Protein AF-A0A0M3I9D8-F1 (afdb_monomer)

Nearest PDB structures (foldseek):
  6i8x-assembly2_B  TM=8.208E-01  e=5.008E-12  Ascaris suum
  2oy7-assembly1_A  TM=3.465E-01  e=2.529E-01  Borreliella burgdorferi
  8xwg-assembly1_A  TM=3.335E-01  e=2.027E-01  Borreliella burgdorferi
  3aum-assembly1_O  TM=3.816E-01  e=1.488E+00  Borreliella burgdorferi
  2fkg-assembly1_A  TM=3.655E-01  e=2.589E+00  Borreliella burgdorferi

InterPro domains:
  IPR000463 Cytosolic fatty-acid binding [PR00178] (30-52)
  IPR000463 Cytosolic fatty-acid binding [PR00178] (93-109)
  IPR000463 Cytosolic fatty-acid binding [PR00178] (146-153)
  IPR000463 Cytosolic fatty-acid binding [PS00214] (14-31)
  IPR000463 Cytosolic fatty-acid binding [PS00214] (32-49)
  IPR012674 Calycin [G3DSA:2.40.128.20] (2-31)
  IPR012674 Calycin [G3DSA:2.40.128.20] (32-152)
  IPR012674 Calycin [SSF50814] (9-32)
  IPR012674 Calycin [SSF50814] (32-151)
  IPR040094 Fatty acid-binding protein homologue 1/2/3/4 [PTHR22725] (32-151)

Structure (mmCIF, N/CA/C/O backbone):
data_AF-A0A0M3I9D8-F1
#
_entry.id   AF-A0A0M3I9D8-F1
#
loop_
_atom_site.group_PDB
_atom_site.id
_atom_site.type_symbol
_atom_site.label_atom_id
_atom_site.label_alt_id
_atom_site.label_comp_id
_atom_site.label_asym_id
_atom_site.label_entity_id
_atom_site.label_seq_id
_atom_site.pdbx_PDB_ins_code
_atom_site.Cartn_x
_atom_site.Cartn_y
_atom_site.Cartn_z
_atom_site.occupancy
_atom_site.B_iso_or_equiv
_atom_site.auth_seq_id
_atom_site.auth_comp_id
_atom_site.auth_asym_id
_atom_site.auth_atom_id
_atom_site.pdbx_PDB_model_num
ATOM 1 N N . MET A 1 1 ? -31.359 -2.826 3.504 1.00 39.06 1 MET A N 1
ATOM 2 C CA . MET A 1 1 ? -30.314 -3.625 4.177 1.00 39.06 1 MET A CA 1
ATOM 3 C C . M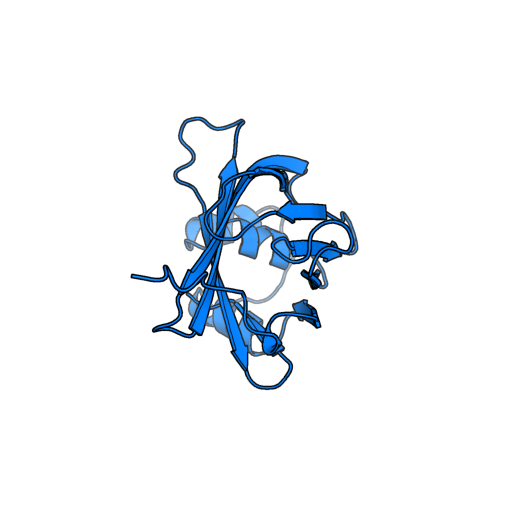ET A 1 1 ? -29.182 -2.665 4.476 1.00 39.06 1 MET A C 1
ATOM 5 O O . MET A 1 1 ? -28.788 -1.955 3.560 1.00 39.06 1 MET A O 1
ATOM 9 N N . ALA A 1 2 ? -28.765 -2.525 5.735 1.00 41.44 2 ALA A N 1
ATOM 10 C CA . ALA A 1 2 ? -27.632 -1.664 6.059 1.00 41.44 2 ALA A CA 1
ATOM 11 C C . ALA A 1 2 ? -26.399 -2.256 5.369 1.00 41.44 2 ALA A C 1
ATOM 13 O O . ALA A 1 2 ? -26.030 -3.389 5.666 1.00 41.44 2 ALA A O 1
ATOM 14 N N . SER A 1 3 ? -25.831 -1.534 4.402 1.00 45.25 3 SER A N 1
ATOM 15 C CA . SER A 1 3 ? -24.512 -1.864 3.874 1.00 45.25 3 SER A CA 1
ATOM 16 C C . SER A 1 3 ? -23.573 -1.763 5.068 1.00 45.25 3 SER A C 1
ATOM 18 O O . SER A 1 3 ? -23.383 -0.671 5.600 1.00 45.25 3 SER A O 1
ATOM 20 N N . THR A 1 4 ? -23.087 -2.890 5.579 1.00 54.34 4 THR A N 1
ATOM 21 C CA . THR A 1 4 ? -22.018 -2.893 6.572 1.00 54.34 4 THR A CA 1
ATOM 22 C C . THR A 1 4 ? -20.855 -2.159 5.926 1.00 54.34 4 THR A C 1
ATOM 24 O O . THR A 1 4 ? -20.245 -2.658 4.985 1.00 54.34 4 THR A O 1
ATOM 27 N N . ASN A 1 5 ? -20.620 -0.917 6.350 1.00 68.69 5 ASN A N 1
ATOM 28 C CA . ASN A 1 5 ? -19.474 -0.145 5.902 1.00 68.69 5 ASN A CA 1
ATOM 29 C C . ASN A 1 5 ? -18.238 -0.886 6.406 1.00 68.69 5 ASN A C 1
ATOM 31 O O . ASN A 1 5 ? -17.883 -0.773 7.578 1.00 68.69 5 ASN A O 1
ATOM 35 N N . VAL A 1 6 ? -17.647 -1.705 5.538 1.00 81.06 6 VAL A N 1
ATOM 36 C CA . VAL A 1 6 ? -16.407 -2.420 5.821 1.00 81.06 6 VAL A CA 1
ATOM 37 C C . VAL A 1 6 ? -15.361 -1.370 6.183 1.00 81.06 6 VAL A C 1
ATOM 39 O O . VAL A 1 6 ? -15.089 -0.461 5.397 1.00 81.06 6 VAL A O 1
ATOM 42 N N . ARG A 1 7 ? -14.829 -1.470 7.401 1.00 89.81 7 ARG A N 1
ATOM 43 C CA . ARG A 1 7 ? -13.769 -0.611 7.929 1.00 89.81 7 ARG A CA 1
ATOM 44 C C . ARG A 1 7 ? -12.499 -1.425 8.089 1.00 89.81 7 ARG A C 1
ATOM 46 O O . ARG A 1 7 ? -12.554 -2.629 8.321 1.00 89.81 7 ARG A O 1
ATOM 53 N N . ILE A 1 8 ? -11.365 -0.742 8.017 1.00 91.25 8 ILE A N 1
ATOM 54 C CA . ILE A 1 8 ? -10.082 -1.322 8.403 1.00 91.25 8 ILE A CA 1
ATOM 55 C C . ILE A 1 8 ? -10.142 -1.666 9.900 1.00 91.25 8 ILE A C 1
ATOM 57 O O . ILE A 1 8 ? -10.474 -0.776 10.691 1.00 91.25 8 ILE A O 1
ATOM 61 N N . PRO A 1 9 ? -9.850 -2.916 10.301 1.00 93.94 9 PRO A N 1
ATOM 62 C CA . PRO A 1 9 ? -9.802 -3.296 11.709 1.00 93.94 9 PRO A CA 1
ATOM 63 C C . PRO A 1 9 ? -8.748 -2.501 12.488 1.00 93.94 9 PRO A C 1
ATOM 65 O O . PRO A 1 9 ? -7.681 -2.202 11.956 1.00 93.94 9 PRO A O 1
ATOM 68 N N . GLU A 1 10 ? -8.996 -2.232 13.773 1.00 93.88 10 GLU A N 1
ATOM 69 C CA . GLU A 1 10 ? -8.094 -1.425 14.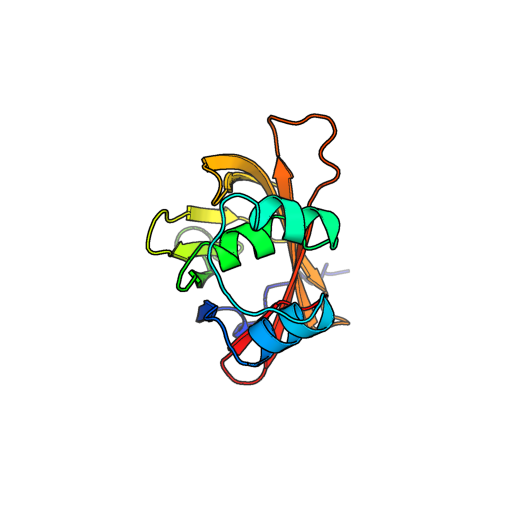615 1.00 93.88 10 GLU A CA 1
ATOM 70 C C . GLU A 1 10 ? -6.663 -1.967 14.686 1.00 93.88 10 GLU A C 1
ATOM 72 O O . GLU A 1 10 ? -5.726 -1.186 14.771 1.00 93.88 10 GLU A O 1
ATOM 77 N N . LYS A 1 11 ? -6.471 -3.284 14.565 1.00 94.31 11 LYS A N 1
ATOM 78 C CA . LYS A 1 11 ? -5.138 -3.910 14.539 1.00 94.31 11 LYS A CA 1
ATOM 79 C C . LYS A 1 11 ? -4.252 -3.474 13.366 1.00 94.31 11 LYS A C 1
ATOM 81 O O . LYS A 1 11 ? -3.044 -3.629 13.441 1.00 94.31 11 LYS A O 1
ATOM 86 N N . PHE A 1 12 ? -4.836 -2.952 12.287 1.00 94.44 12 PHE A N 1
ATOM 87 C CA . PHE A 1 12 ? -4.084 -2.359 11.178 1.00 94.44 12 PHE A CA 1
ATOM 88 C C . PHE A 1 12 ? -3.795 -0.872 11.411 1.00 94.44 12 PHE A C 1
ATOM 90 O O . PHE A 1 12 ? -3.069 -0.281 10.622 1.00 94.44 12 PHE A O 1
ATOM 97 N N . LEU A 1 13 ? -4.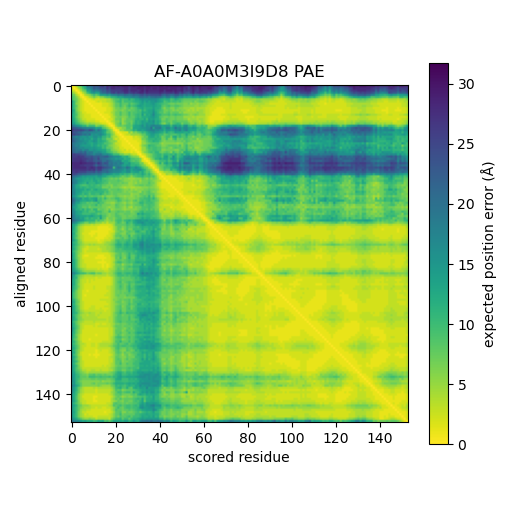363 -0.246 12.447 1.00 95.62 13 LEU A N 1
ATOM 98 C CA . LEU A 1 13 ? -4.098 1.144 12.809 1.00 95.62 13 LEU A CA 1
ATOM 99 C C . LEU A 1 13 ? -2.913 1.176 13.768 1.00 95.62 13 LEU A C 1
ATOM 101 O O . LEU A 1 13 ? -2.974 0.669 14.885 1.00 95.62 13 LEU A O 1
ATOM 105 N N . GLY A 1 14 ? -1.814 1.774 13.334 1.00 94.38 14 GLY A N 1
ATOM 106 C CA . GLY A 1 14 ? -0.575 1.708 14.087 1.00 94.38 14 GLY A CA 1
ATOM 107 C C . GLY A 1 14 ? 0.635 2.059 13.249 1.00 94.38 14 GLY A C 1
ATOM 108 O O . GLY A 1 14 ? 0.529 2.563 12.131 1.00 94.38 14 GLY A O 1
ATOM 109 N N . THR A 1 15 ? 1.801 1.815 13.836 1.00 94.19 15 THR A N 1
ATOM 110 C CA . THR A 1 15 ? 3.104 2.009 13.204 1.00 94.19 15 THR A CA 1
ATOM 111 C C . THR A 1 15 ? 3.767 0.653 13.057 1.00 94.19 15 THR A C 1
ATOM 113 O O . THR A 1 15 ? 4.058 -0.001 14.052 1.00 94.19 15 THR A O 1
ATOM 116 N N . PHE A 1 16 ? 4.040 0.262 11.820 1.00 90.19 16 PHE A N 1
ATOM 117 C CA . PHE A 1 16 ? 4.611 -1.029 11.474 1.00 90.19 16 PHE A CA 1
ATOM 118 C C . PHE A 1 16 ? 5.933 -0.821 10.768 1.00 90.19 16 PHE A C 1
ATOM 120 O O . PHE A 1 16 ? 6.014 -0.112 9.760 1.00 90.19 16 PHE A O 1
ATOM 127 N N . LYS A 1 17 ? 6.980 -1.443 11.295 1.00 84.56 17 LYS A N 1
ATOM 128 C CA . LYS A 1 17 ? 8.295 -1.399 10.679 1.00 84.56 17 LYS A CA 1
ATOM 129 C C . LYS A 1 17 ? 8.458 -2.624 9.790 1.00 84.56 17 LYS A C 1
ATOM 131 O O . LYS A 1 17 ? 8.629 -3.736 10.273 1.00 84.56 17 LYS A O 1
ATOM 136 N N . LEU A 1 18 ? 8.400 -2.403 8.484 1.00 75.31 18 LEU A N 1
ATOM 137 C CA . LEU A 1 18 ? 8.756 -3.398 7.485 1.00 75.31 18 LEU A CA 1
ATOM 138 C C . LEU A 1 18 ? 10.278 -3.363 7.331 1.00 75.31 18 LEU A C 1
ATOM 140 O O . LEU A 1 18 ? 10.836 -2.701 6.448 1.00 75.31 18 LEU A O 1
ATOM 144 N N . ASP A 1 19 ? 10.946 -4.011 8.276 1.00 64.69 19 ASP A N 1
ATOM 145 C CA . ASP A 1 19 ? 12.361 -4.337 8.160 1.00 64.69 19 ASP A CA 1
ATOM 146 C C . ASP A 1 19 ? 12.538 -5.541 7.231 1.00 64.69 19 ASP A C 1
ATOM 148 O O . ASP A 1 19 ? 11.572 -6.216 6.870 1.00 64.69 19 ASP A O 1
ATOM 152 N N . ARG A 1 20 ? 13.787 -5.848 6.862 1.00 57.41 20 ARG A N 1
ATOM 153 C CA . ARG A 1 20 ? 14.125 -7.205 6.419 1.00 57.41 20 ARG A CA 1
ATOM 154 C C . ARG A 1 20 ? 13.919 -8.152 7.604 1.00 57.41 20 ARG A C 1
ATOM 156 O O . ARG A 1 20 ? 14.870 -8.473 8.308 1.00 57.41 20 ARG A O 1
ATOM 163 N N . SER A 1 21 ? 12.667 -8.478 7.899 1.00 54.38 21 SER A N 1
ATOM 164 C CA . SER A 1 21 ? 12.315 -9.520 8.850 1.00 54.38 21 SER A CA 1
ATOM 165 C C . SER A 1 21 ? 12.724 -10.868 8.264 1.00 54.38 21 SER A C 1
ATOM 167 O O . SER A 1 21 ? 12.917 -10.994 7.050 1.00 54.38 21 SER A O 1
ATOM 169 N N . GLU A 1 22 ? 12.844 -11.888 9.112 1.00 54.28 22 GLU A N 1
ATOM 170 C CA . GLU A 1 22 ? 13.109 -13.259 8.659 1.00 54.28 22 GLU A CA 1
ATOM 171 C C . GLU A 1 22 ? 12.099 -13.687 7.584 1.00 54.28 22 GLU A C 1
ATOM 173 O O . GLU A 1 22 ? 12.490 -14.280 6.586 1.00 54.28 22 GLU A O 1
ATOM 178 N N . ASN A 1 23 ? 10.844 -13.242 7.700 1.00 56.47 23 ASN A N 1
ATOM 179 C CA . ASN A 1 23 ? 9.784 -13.471 6.715 1.00 56.47 23 ASN A CA 1
ATOM 180 C C . ASN A 1 23 ? 10.063 -12.805 5.357 1.00 56.47 23 ASN A C 1
ATOM 182 O O . ASN A 1 23 ? 9.690 -13.334 4.311 1.00 56.47 23 ASN A O 1
ATOM 186 N N . PHE A 1 24 ? 10.719 -11.642 5.343 1.00 61.50 24 PHE A N 1
ATOM 187 C CA . PHE A 1 24 ? 11.112 -10.977 4.103 1.00 61.50 24 PHE A CA 1
ATOM 188 C C . PHE A 1 24 ? 12.299 -11.676 3.449 1.00 61.50 24 PHE A C 1
ATOM 190 O O . PHE A 1 24 ? 12.284 -11.902 2.241 1.00 61.50 24 PHE A O 1
ATOM 197 N N . ASP A 1 25 ? 13.304 -12.057 4.233 1.00 63.09 25 ASP A N 1
ATOM 198 C CA . ASP A 1 25 ? 14.441 -12.824 3.727 1.00 63.09 25 ASP A CA 1
ATOM 199 C C . ASP A 1 25 ? 14.012 -14.235 3.287 1.00 63.09 25 ASP A C 1
ATOM 201 O O . ASP A 1 25 ? 14.524 -14.724 2.284 1.00 63.09 25 ASP A O 1
ATOM 205 N N . GLU A 1 26 ? 13.023 -14.854 3.939 1.00 62.84 26 GLU A N 1
ATOM 206 C CA . GLU A 1 26 ? 12.391 -16.110 3.518 1.00 62.84 26 GLU A CA 1
ATOM 207 C C . GLU A 1 26 ? 11.549 -15.920 2.252 1.00 62.84 26 GLU A C 1
ATOM 209 O O . GLU A 1 26 ? 11.667 -16.708 1.309 1.00 62.84 26 GLU A O 1
ATOM 214 N N . PHE A 1 27 ? 10.759 -14.842 2.162 1.00 64.81 27 PHE A N 1
ATOM 215 C CA . PHE A 1 27 ? 10.062 -14.475 0.930 1.00 64.81 27 PHE A CA 1
ATOM 216 C C . PHE A 1 27 ? 11.060 -14.312 -0.215 1.00 64.81 27 PHE A C 1
ATOM 218 O O . PHE A 1 27 ? 10.853 -14.895 -1.279 1.00 64.81 27 PHE A O 1
ATOM 225 N N . LEU A 1 28 ? 12.161 -13.584 -0.007 1.00 65.44 28 LEU A N 1
ATOM 226 C CA . LEU A 1 28 ? 13.226 -13.458 -0.996 1.00 65.44 28 LEU A CA 1
ATOM 227 C C . LEU A 1 28 ? 13.833 -14.828 -1.295 1.00 65.44 28 LEU A C 1
ATOM 229 O O . LEU A 1 28 ? 13.834 -15.217 -2.454 1.00 65.44 28 LEU A O 1
ATOM 233 N N . ALA A 1 29 ? 14.236 -15.611 -0.295 1.00 64.25 29 ALA A N 1
ATOM 234 C CA . ALA A 1 29 ? 14.794 -16.952 -0.474 1.00 64.25 29 ALA A CA 1
ATOM 235 C C . ALA A 1 29 ? 13.870 -17.876 -1.292 1.00 64.25 29 ALA A C 1
ATOM 237 O O . ALA A 1 29 ? 14.341 -18.617 -2.158 1.00 64.25 29 ALA A O 1
ATOM 238 N N . SER A 1 30 ? 12.548 -17.774 -1.108 1.00 63.72 30 SER A N 1
ATOM 239 C CA . SER A 1 30 ? 11.542 -18.508 -1.891 1.00 63.72 30 SER A CA 1
ATOM 240 C C . SER A 1 30 ? 11.532 -18.129 -3.381 1.00 63.72 30 SER A C 1
ATOM 242 O O . SER A 1 30 ? 11.058 -18.896 -4.221 1.00 63.72 30 SER A O 1
ATOM 244 N N . LYS A 1 31 ? 12.067 -16.953 -3.735 1.00 63.56 31 LYS A N 1
ATOM 245 C CA . LYS A 1 31 ? 12.254 -16.474 -5.116 1.00 63.56 31 LYS A CA 1
ATOM 246 C C . LYS A 1 31 ? 13.658 -16.770 -5.676 1.00 63.56 31 LYS A C 1
ATOM 248 O O . LYS A 1 31 ? 13.890 -16.507 -6.858 1.00 63.56 31 LYS A O 1
ATOM 253 N N . GLY A 1 32 ? 14.576 -17.341 -4.882 1.00 56.47 32 GLY A N 1
ATOM 254 C CA . GLY A 1 32 ? 15.935 -17.755 -5.276 1.00 56.47 32 GLY A CA 1
ATOM 255 C C . GLY A 1 32 ? 16.964 -17.635 -4.137 1.00 56.47 32 GLY A C 1
ATOM 256 O O . GLY A 1 32 ? 16.724 -16.955 -3.156 1.00 56.47 32 GLY A O 1
ATOM 257 N N . THR A 1 33 ? 18.135 -18.278 -4.225 1.00 48.69 33 THR A N 1
ATOM 258 C CA . THR A 1 33 ? 19.195 -18.133 -3.202 1.00 48.69 33 THR A CA 1
ATOM 259 C C . THR A 1 33 ? 19.964 -16.825 -3.408 1.00 48.69 33 THR A C 1
ATOM 261 O O . THR A 1 33 ? 20.626 -16.654 -4.430 1.00 48.69 33 THR A O 1
ATOM 264 N N . PHE A 1 34 ? 19.909 -15.908 -2.439 1.00 56.50 34 PHE A N 1
ATOM 265 C CA . PHE A 1 34 ? 20.553 -14.594 -2.523 1.00 56.50 34 PHE A CA 1
ATOM 266 C C . PHE A 1 34 ? 21.781 -14.516 -1.607 1.00 56.50 34 PHE A C 1
ATOM 268 O O . PHE A 1 34 ? 21.663 -14.629 -0.390 1.00 56.50 34 PHE A O 1
ATOM 275 N N . LYS A 1 35 ? 22.963 -14.245 -2.171 1.00 46.00 35 LYS A N 1
ATOM 276 C CA . LYS A 1 35 ? 24.033 -13.550 -1.441 1.00 46.00 35 LYS A CA 1
ATOM 277 C C . LYS A 1 35 ? 23.977 -12.093 -1.885 1.00 46.00 35 LYS A C 1
ATOM 279 O O . LYS A 1 35 ? 24.143 -11.823 -3.070 1.00 46.00 35 LYS A O 1
ATOM 284 N N . LEU A 1 36 ? 23.676 -11.181 -0.957 1.00 46.25 36 LEU A N 1
ATOM 285 C CA . LEU A 1 36 ? 23.673 -9.743 -1.225 1.00 46.25 36 LEU A CA 1
ATOM 286 C C . LEU A 1 36 ? 25.085 -9.296 -1.612 1.00 46.25 36 LEU A C 1
ATOM 288 O O . LEU A 1 36 ? 25.903 -9.015 -0.742 1.00 46.25 36 LEU A O 1
ATOM 292 N N . ASP A 1 37 ? 25.337 -9.175 -2.907 1.00 46.81 37 ASP A N 1
ATOM 293 C CA . ASP A 1 37 ? 26.313 -8.222 -3.409 1.00 46.81 37 ASP A CA 1
ATOM 294 C C . ASP A 1 37 ? 25.535 -7.221 -4.266 1.00 46.81 37 ASP A C 1
ATOM 296 O O . ASP A 1 37 ? 24.856 -7.598 -5.228 1.00 46.81 37 ASP A O 1
ATOM 300 N N . ARG A 1 38 ? 25.497 -5.957 -3.825 1.00 47.53 38 ARG A N 1
ATOM 301 C CA . ARG A 1 38 ? 24.701 -4.887 -4.449 1.00 47.53 38 ARG A CA 1
ATOM 302 C C . ARG A 1 38 ? 25.322 -4.540 -5.803 1.00 47.53 38 ARG A C 1
ATOM 304 O O . ARG A 1 38 ? 26.091 -3.593 -5.897 1.00 47.53 38 ARG A O 1
ATOM 311 N N . SER A 1 39 ? 25.004 -5.305 -6.840 1.00 54.00 39 SER A N 1
ATOM 312 C CA . SER A 1 39 ? 25.388 -4.980 -8.215 1.00 54.00 39 SER A CA 1
ATOM 313 C C . SER A 1 39 ? 24.288 -4.194 -8.932 1.00 54.00 39 SER A C 1
ATOM 315 O O . SER A 1 39 ? 23.108 -4.269 -8.577 1.00 54.00 39 SER A O 1
ATOM 317 N N . GLU A 1 40 ? 24.692 -3.444 -9.956 1.00 53.50 40 GLU A N 1
ATOM 318 C CA . GLU A 1 40 ? 23.853 -2.553 -10.771 1.00 53.50 40 GLU A CA 1
ATOM 319 C C . GLU A 1 40 ? 22.663 -3.269 -11.451 1.00 53.50 40 GLU A C 1
ATOM 321 O O . GLU A 1 40 ? 21.682 -2.618 -11.793 1.00 53.50 40 GLU A O 1
ATOM 326 N N . ASN A 1 41 ? 22.671 -4.609 -11.520 1.00 64.31 41 ASN A N 1
ATOM 327 C CA . ASN A 1 41 ? 21.627 -5.425 -12.163 1.00 64.31 41 ASN A CA 1
ATOM 328 C C . ASN A 1 41 ? 20.640 -6.087 -11.180 1.00 64.31 41 ASN A C 1
ATOM 330 O O . ASN A 1 41 ? 19.878 -6.979 -11.558 1.00 64.31 41 ASN A O 1
ATOM 334 N N . PHE A 1 42 ? 20.649 -5.707 -9.900 1.00 68.56 42 PHE A N 1
ATOM 335 C CA . PHE A 1 42 ? 19.844 -6.394 -8.886 1.00 68.56 42 PHE A CA 1
ATOM 336 C C . PHE A 1 42 ? 18.329 -6.160 -9.032 1.00 68.56 42 PHE A C 1
ATOM 338 O O . PHE A 1 42 ? 17.549 -7.098 -8.874 1.00 68.56 42 PHE A O 1
ATOM 345 N N . ASP A 1 43 ? 17.900 -4.942 -9.383 1.00 72.00 43 ASP A N 1
ATOM 346 C CA . ASP A 1 43 ? 16.476 -4.641 -9.628 1.00 72.00 43 ASP A CA 1
ATOM 347 C C . ASP A 1 43 ? 15.952 -5.405 -10.858 1.00 72.00 43 ASP A C 1
ATOM 349 O O . ASP A 1 43 ? 14.908 -6.052 -10.780 1.00 72.00 43 ASP A O 1
ATOM 353 N N . GLU A 1 44 ? 16.722 -5.426 -11.954 1.00 76.25 44 GLU A N 1
ATOM 354 C CA . GLU A 1 44 ? 16.393 -6.180 -13.174 1.00 76.25 44 GLU A CA 1
ATOM 355 C C . GLU A 1 44 ? 16.336 -7.690 -12.921 1.00 76.25 44 GLU A C 1
ATOM 357 O O . GLU A 1 44 ? 15.433 -8.381 -13.401 1.00 76.25 44 GLU A O 1
ATOM 362 N N . PHE A 1 45 ? 17.254 -8.213 -12.103 1.00 74.00 45 PHE A N 1
ATOM 363 C CA . PHE A 1 45 ? 17.221 -9.608 -11.680 1.00 74.00 45 PHE A CA 1
ATOM 364 C C . PHE A 1 45 ? 15.933 -9.929 -10.917 1.00 74.00 45 PHE A C 1
ATOM 366 O O . PHE A 1 45 ? 15.234 -10.881 -11.269 1.00 74.00 45 PHE A O 1
ATOM 373 N N . LEU A 1 46 ? 15.581 -9.127 -9.911 1.00 75.25 46 LEU A N 1
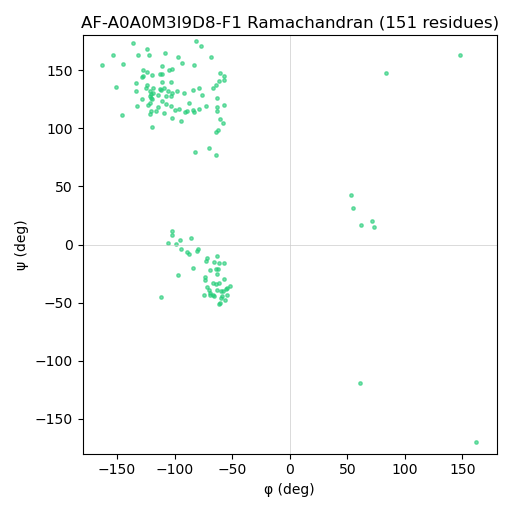ATOM 374 C CA . LEU A 1 46 ? 14.353 -9.305 -9.135 1.00 75.25 46 LEU A CA 1
ATOM 375 C C . LEU A 1 46 ? 13.112 -9.221 -10.036 1.00 75.25 46 LEU A C 1
ATOM 377 O O . LEU A 1 46 ? 12.201 -10.042 -9.909 1.00 75.25 46 LEU A O 1
ATOM 381 N N . ALA A 1 47 ? 13.108 -8.296 -11.000 1.00 78.88 47 ALA A N 1
ATOM 382 C CA . ALA A 1 47 ? 12.051 -8.189 -11.998 1.00 78.88 47 ALA A CA 1
ATOM 383 C C . ALA A 1 47 ? 11.926 -9.474 -12.830 1.00 78.88 47 ALA A C 1
ATOM 385 O O . ALA A 1 47 ? 10.828 -10.013 -12.965 1.00 78.88 47 ALA A O 1
ATOM 386 N N . SER A 1 48 ? 13.048 -10.026 -13.305 1.00 77.81 48 SER A N 1
ATOM 387 C CA . SER A 1 48 ? 13.075 -11.281 -14.073 1.00 77.81 48 SER A CA 1
ATOM 388 C C . SER A 1 48 ? 12.588 -12.499 -13.275 1.00 77.81 48 SER A C 1
ATOM 390 O O . SER A 1 48 ? 12.092 -13.466 -13.852 1.00 77.81 48 SER A O 1
ATOM 392 N N . LYS A 1 49 ? 12.695 -12.456 -11.939 1.00 73.19 49 LYS A N 1
ATOM 393 C CA . LYS A 1 49 ? 12.177 -13.484 -11.020 1.00 73.19 49 LYS A CA 1
ATOM 394 C C . LYS A 1 49 ? 10.708 -13.280 -10.647 1.00 73.19 49 LYS A C 1
ATOM 396 O O . LYS A 1 49 ? 10.181 -14.020 -9.819 1.00 73.19 49 LYS A O 1
ATOM 401 N N . GLY A 1 50 ? 10.041 -12.299 -11.255 1.00 72.38 50 GLY A N 1
ATOM 402 C CA . GLY A 1 50 ? 8.641 -11.985 -10.988 1.00 72.38 50 GLY A CA 1
ATOM 403 C C . GLY A 1 50 ? 8.422 -11.333 -9.624 1.00 72.38 50 GLY A C 1
ATOM 404 O O . GLY A 1 50 ? 7.311 -11.385 -9.098 1.00 72.38 50 GLY A O 1
ATOM 405 N N . VAL A 1 51 ? 9.465 -10.746 -9.024 1.00 74.12 51 VAL A N 1
ATOM 406 C CA . VAL A 1 51 ? 9.315 -9.930 -7.817 1.00 74.12 51 VAL A CA 1
ATOM 407 C C . VAL A 1 51 ? 8.657 -8.617 -8.219 1.00 74.12 51 VAL A C 1
ATOM 409 O O . VAL A 1 51 ? 9.188 -7.861 -9.038 1.00 74.12 51 VAL A O 1
ATOM 412 N N . ASN A 1 52 ? 7.490 -8.375 -7.635 1.00 75.62 52 ASN A N 1
ATOM 413 C CA . ASN A 1 52 ? 6.674 -7.185 -7.841 1.00 75.62 52 ASN A CA 1
ATOM 414 C C . ASN A 1 52 ? 7.463 -5.897 -7.503 1.00 75.62 52 ASN A C 1
ATOM 416 O O . ASN A 1 52 ? 8.304 -5.899 -6.596 1.00 75.62 52 ASN A O 1
ATOM 420 N N . TRP A 1 53 ? 7.230 -4.807 -8.241 1.00 73.75 53 TRP A N 1
ATOM 421 C CA . TRP A 1 53 ? 8.026 -3.577 -8.187 1.00 73.75 53 TRP A CA 1
ATOM 422 C C . TRP A 1 53 ? 8.139 -2.969 -6.790 1.00 73.75 53 TRP A C 1
ATOM 424 O O . TRP A 1 53 ? 9.209 -2.469 -6.434 1.00 73.75 53 TRP A O 1
ATOM 434 N N . PHE A 1 54 ? 7.065 -3.003 -5.998 1.00 74.75 54 PHE A N 1
ATOM 435 C CA . PHE A 1 54 ? 7.044 -2.362 -4.685 1.00 74.75 54 PHE A CA 1
ATOM 436 C C . PHE A 1 54 ? 8.002 -3.074 -3.756 1.00 74.75 54 PHE A C 1
ATOM 438 O O . PHE A 1 54 ? 8.826 -2.434 -3.108 1.00 74.75 54 PHE A O 1
ATOM 445 N N . VAL A 1 55 ? 7.985 -4.407 -3.798 1.00 74.50 55 VAL A N 1
ATOM 446 C CA . VAL A 1 55 ? 8.967 -5.229 -3.099 1.00 74.50 55 VAL A CA 1
ATOM 447 C C . VAL A 1 55 ? 10.374 -4.884 -3.579 1.00 74.50 55 VAL A C 1
ATOM 449 O O . VAL A 1 55 ? 11.248 -4.658 -2.749 1.00 74.50 55 VAL A O 1
ATOM 452 N N . ARG A 1 56 ? 10.606 -4.723 -4.890 1.00 76.38 56 ARG A N 1
ATOM 453 C CA . ARG A 1 56 ? 11.929 -4.312 -5.404 1.00 76.38 56 ARG A CA 1
ATOM 454 C C . ARG A 1 56 ? 12.395 -2.969 -4.834 1.00 76.38 56 ARG A C 1
ATOM 456 O O . ARG A 1 56 ? 13.558 -2.843 -4.450 1.00 76.38 56 ARG A O 1
ATOM 463 N N . LYS A 1 57 ? 11.503 -1.982 -4.690 1.00 75.19 57 LYS A N 1
ATOM 464 C CA . LYS A 1 57 ? 11.856 -0.711 -4.032 1.00 75.19 57 LYS A CA 1
ATOM 465 C C . LYS A 1 57 ? 12.089 -0.853 -2.541 1.00 75.19 57 LYS A C 1
ATOM 467 O O . LYS A 1 57 ? 13.065 -0.287 -2.058 1.00 75.19 57 LYS A O 1
ATOM 472 N N . MET A 1 58 ? 11.261 -1.629 -1.847 1.00 70.81 58 MET A N 1
ATOM 473 C CA . MET A 1 58 ? 11.432 -1.951 -0.427 1.00 70.81 58 MET A CA 1
ATOM 474 C C . MET A 1 58 ? 12.816 -2.551 -0.162 1.00 70.81 58 MET A C 1
ATOM 476 O O . MET A 1 58 ? 13.501 -2.093 0.745 1.00 70.81 58 MET A O 1
ATOM 480 N N . ILE A 1 59 ? 13.284 -3.475 -1.013 1.00 69.50 59 ILE A N 1
ATOM 481 C CA . ILE A 1 59 ? 14.636 -4.061 -0.927 1.00 69.50 59 ILE A CA 1
ATOM 482 C C . ILE A 1 59 ? 15.735 -2.993 -1.081 1.00 69.50 59 ILE A C 1
ATOM 484 O O . ILE A 1 59 ? 16.808 -3.090 -0.481 1.00 69.50 59 ILE A O 1
ATOM 488 N N . GLY A 1 60 ? 15.489 -1.960 -1.889 1.00 66.06 60 GLY A N 1
ATOM 489 C CA . GLY A 1 60 ? 16.399 -0.824 -2.056 1.00 66.06 60 GLY A CA 1
ATOM 490 C C . GLY A 1 60 ? 16.464 0.124 -0.848 1.00 66.06 60 GLY A C 1
ATOM 491 O O . GLY A 1 60 ? 17.352 0.991 -0.806 1.00 66.06 60 GLY A O 1
ATOM 492 N N . PHE A 1 61 ? 15.550 -0.017 0.117 1.00 68.69 61 PHE A N 1
ATOM 493 C CA . PHE A 1 61 ? 15.536 0.708 1.386 1.00 68.69 61 PHE A CA 1
ATOM 494 C C . PHE A 1 61 ? 16.062 -0.185 2.521 1.00 68.69 61 PHE A C 1
ATOM 496 O O . PHE A 1 61 ? 15.968 -1.405 2.482 1.00 68.69 61 PHE A O 1
ATOM 503 N N . ALA A 1 62 ? 16.658 0.423 3.551 1.00 65.56 62 ALA A N 1
ATOM 504 C CA . ALA A 1 62 ? 17.117 -0.331 4.724 1.00 65.56 62 ALA A CA 1
ATOM 505 C C . ALA A 1 62 ? 15.948 -0.794 5.615 1.00 65.56 62 ALA A C 1
ATOM 507 O O . ALA A 1 62 ? 16.054 -1.813 6.287 1.00 65.56 62 ALA A O 1
ATOM 508 N N . SER A 1 63 ? 14.867 -0.013 5.626 1.00 72.75 63 SER A N 1
ATOM 509 C CA . SER A 1 63 ? 13.599 -0.270 6.309 1.00 72.75 63 SER A CA 1
ATOM 510 C C . SER A 1 63 ? 12.539 0.658 5.721 1.00 72.75 63 SER A C 1
ATOM 512 O O . SER A 1 63 ? 12.883 1.733 5.206 1.00 72.75 63 SER A O 1
ATOM 514 N N . VAL A 1 64 ? 11.272 0.259 5.806 1.00 83.25 64 VAL A N 1
ATOM 515 C CA . VAL A 1 64 ? 10.133 1.142 5.542 1.00 83.25 64 VAL A CA 1
ATOM 516 C C . VAL A 1 64 ? 9.168 1.065 6.711 1.00 83.25 64 VAL A C 1
ATOM 518 O O . VAL A 1 64 ? 8.696 -0.007 7.069 1.00 83.25 64 VAL A O 1
ATOM 521 N N . THR A 1 65 ? 8.845 2.208 7.297 1.00 89.56 65 THR A N 1
ATOM 522 C CA . THR A 1 65 ? 7.835 2.289 8.352 1.00 89.56 65 THR A CA 1
ATOM 523 C C . THR A 1 65 ? 6.506 2.697 7.737 1.00 89.56 65 THR A C 1
ATOM 525 O O . THR A 1 65 ? 6.385 3.802 7.209 1.00 89.56 65 THR A O 1
ATOM 528 N N . LYS A 1 66 ? 5.507 1.820 7.813 1.00 92.81 66 LYS A N 1
ATOM 529 C CA . LYS A 1 66 ? 4.123 2.126 7.451 1.00 92.81 66 LYS A CA 1
ATOM 530 C C . LYS A 1 66 ? 3.364 2.597 8.679 1.00 92.81 66 LYS A C 1
ATOM 532 O O . LYS A 1 66 ? 3.402 1.950 9.718 1.00 92.81 66 LYS A O 1
ATOM 537 N N . ILE A 1 67 ? 2.668 3.717 8.557 1.00 95.94 67 ILE A N 1
ATOM 538 C CA . ILE A 1 67 ? 1.787 4.238 9.601 1.00 95.94 67 ILE A CA 1
ATOM 539 C C . ILE A 1 67 ? 0.393 4.325 9.015 1.00 95.94 67 ILE A C 1
ATOM 541 O O . ILE A 1 67 ? 0.233 4.967 7.983 1.00 95.94 67 ILE A O 1
ATOM 545 N N . PHE A 1 68 ? -0.586 3.723 9.674 1.00 96.81 68 PHE A N 1
ATOM 546 C CA . PHE A 1 68 ? -2.000 3.829 9.328 1.00 96.81 68 PHE A CA 1
ATOM 547 C C . PHE A 1 68 ? -2.751 4.454 10.498 1.00 96.81 68 PHE A C 1
ATOM 549 O O . PHE A 1 68 ? -2.553 4.064 11.650 1.00 96.81 68 PHE A O 1
ATOM 556 N N . ALA A 1 69 ? -3.626 5.410 10.211 1.00 97.25 69 ALA A N 1
ATOM 557 C CA . ALA A 1 69 ? -4.462 6.058 11.210 1.00 97.25 69 ALA A CA 1
ATOM 558 C C . ALA A 1 69 ? -5.835 6.394 10.626 1.00 97.25 69 ALA A C 1
ATOM 560 O O . ALA A 1 69 ? -5.981 6.590 9.420 1.00 97.25 69 ALA A O 1
ATOM 561 N N . VAL A 1 70 ? -6.842 6.510 11.490 1.00 96.81 70 VAL A N 1
ATOM 562 C CA . VAL A 1 70 ? -8.077 7.214 11.123 1.00 96.81 70 VAL A CA 1
ATOM 563 C C . VAL A 1 70 ? -7.730 8.687 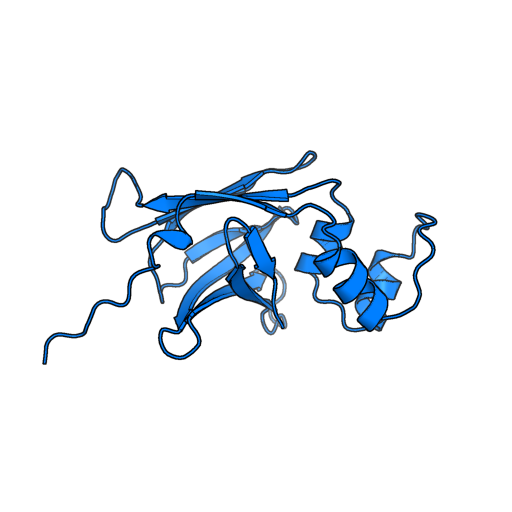10.931 1.00 96.81 70 VAL A C 1
ATOM 565 O O . VAL A 1 70 ? -7.007 9.266 11.749 1.00 96.81 70 VAL A O 1
ATOM 568 N N . SER A 1 71 ? -8.231 9.285 9.854 1.00 95.12 71 SER A N 1
ATOM 569 C CA . SER A 1 71 ? -7.988 10.696 9.582 1.00 95.12 71 SER A CA 1
ATOM 570 C C . SER A 1 71 ? -8.553 11.570 10.696 1.00 95.12 71 SER A C 1
ATOM 572 O O . SER A 1 71 ? -9.661 11.366 11.197 1.00 95.12 71 SER A O 1
ATOM 574 N N . LYS A 1 72 ? -7.803 12.617 11.042 1.00 91.75 72 LYS A N 1
ATOM 575 C CA . LYS A 1 72 ? -8.264 13.639 11.993 1.00 91.75 72 LYS A CA 1
ATOM 576 C C . LYS A 1 72 ? -9.391 14.508 11.435 1.00 91.75 72 LYS A C 1
ATOM 578 O O . LYS A 1 72 ? -10.089 15.148 12.216 1.00 91.75 72 LYS A O 1
ATOM 583 N N . SER A 1 73 ? -9.519 14.589 10.110 1.00 92.12 73 SER A N 1
ATOM 584 C CA . SER A 1 73 ? -10.469 15.491 9.450 1.00 92.12 73 SER A CA 1
ATOM 585 C C . SER A 1 73 ? -11.786 14.820 9.059 1.00 92.12 73 SER A C 1
ATOM 587 O O . SER A 1 73 ? -12.810 15.497 9.019 1.00 92.12 73 SER A O 1
ATOM 589 N N . ASP A 1 74 ? -11.782 13.503 8.835 1.00 92.94 74 ASP A N 1
ATOM 590 C CA . ASP A 1 74 ? -12.978 12.710 8.5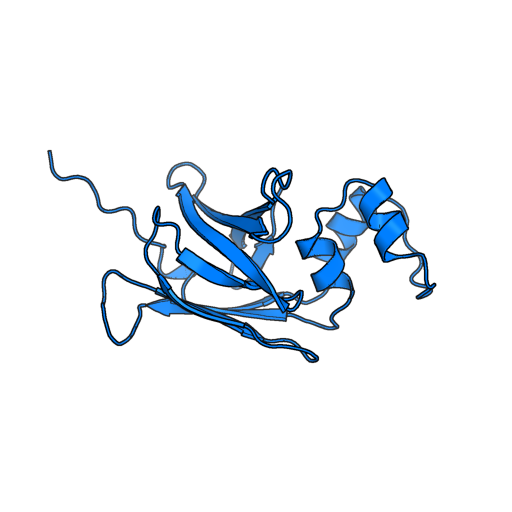34 1.00 92.94 74 ASP A CA 1
ATOM 591 C C . ASP A 1 74 ? -12.843 11.297 9.154 1.00 92.94 74 ASP A C 1
ATOM 593 O O . ASP A 1 74 ? -12.022 10.510 8.673 1.00 92.94 74 ASP A O 1
ATOM 597 N N . PRO A 1 75 ? -13.650 10.945 10.182 1.00 91.19 75 PRO A N 1
ATOM 598 C CA . PRO A 1 75 ? -13.625 9.635 10.851 1.00 91.19 75 PRO A CA 1
ATOM 599 C C . PRO A 1 75 ? -13.996 8.423 9.979 1.00 91.19 75 PRO A C 1
ATOM 601 O O . PRO A 1 75 ? -13.866 7.281 10.437 1.00 91.19 75 PRO A O 1
ATOM 604 N N . ASP A 1 76 ? -14.508 8.647 8.766 1.00 91.12 76 ASP A N 1
ATOM 605 C CA . ASP A 1 76 ? -14.766 7.617 7.748 1.00 91.12 76 ASP A CA 1
ATOM 606 C C . ASP A 1 76 ? -13.614 7.484 6.735 1.00 91.12 76 ASP A C 1
ATOM 608 O O . ASP A 1 76 ? -13.716 6.730 5.764 1.00 91.12 76 ASP A O 1
ATOM 612 N N . SER A 1 77 ? -12.523 8.222 6.935 1.00 95.50 77 SER A N 1
ATOM 613 C CA . SER A 1 77 ? -11.335 8.198 6.085 1.00 95.50 77 SER A CA 1
ATOM 614 C C . SER A 1 77 ? -10.074 7.881 6.883 1.00 95.50 77 SER A C 1
ATOM 616 O O . SER A 1 77 ? -10.065 7.875 8.117 1.00 95.50 77 SER A O 1
ATOM 618 N N . TYR A 1 78 ? -8.998 7.608 6.161 1.00 97.62 78 TYR A N 1
ATOM 619 C CA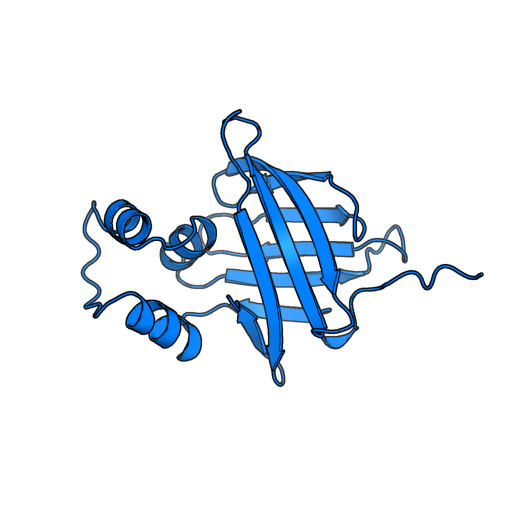 . TYR A 1 78 ? -7.736 7.150 6.710 1.00 97.62 78 TYR A CA 1
ATOM 620 C C . TYR A 1 78 ? -6.587 8.020 6.214 1.00 97.62 78 TYR A C 1
ATOM 622 O O . TYR A 1 78 ? -6.610 8.536 5.094 1.00 97.62 78 TYR A O 1
ATOM 630 N N . ASP A 1 79 ? -5.565 8.125 7.054 1.00 97.62 79 ASP A N 1
ATOM 631 C CA . ASP A 1 79 ? -4.261 8.661 6.699 1.00 97.62 79 ASP A CA 1
ATOM 632 C C . ASP A 1 79 ? -3.246 7.513 6.715 1.00 97.62 79 ASP A C 1
ATOM 634 O O . ASP A 1 79 ? -3.276 6.636 7.585 1.00 97.62 79 ASP A O 1
ATOM 638 N N . MET A 1 80 ? -2.330 7.509 5.750 1.00 96.25 80 MET A N 1
ATOM 639 C CA . MET A 1 80 ? -1.230 6.558 5.682 1.00 96.25 80 MET A CA 1
ATOM 640 C C . MET A 1 80 ? 0.082 7.273 5.376 1.00 96.25 80 MET A C 1
ATOM 642 O O . MET A 1 80 ? 0.138 8.159 4.528 1.00 96.25 80 MET A O 1
ATOM 646 N N . SER A 1 81 ? 1.165 6.870 6.034 1.00 95.94 81 SER A N 1
ATOM 647 C CA . SER A 1 81 ? 2.521 7.315 5.700 1.00 95.94 81 SER A CA 1
ATOM 648 C C . SER A 1 81 ? 3.440 6.127 5.445 1.00 95.94 81 SER A C 1
ATOM 650 O O . SER A 1 81 ? 3.445 5.188 6.235 1.00 95.94 81 SER A O 1
ATOM 652 N N . ASN A 1 82 ? 4.244 6.180 4.379 1.00 91.69 82 ASN A N 1
ATOM 653 C CA . ASN A 1 82 ? 5.425 5.325 4.242 1.00 91.69 82 ASN A CA 1
ATOM 654 C C . ASN A 1 82 ? 6.646 6.188 4.557 1.00 91.69 82 ASN A C 1
ATOM 656 O O . ASN A 1 82 ? 6.893 7.171 3.854 1.00 91.69 82 ASN A O 1
ATOM 660 N N . LEU A 1 83 ? 7.410 5.825 5.583 1.00 90.75 83 LEU A N 1
ATOM 661 C CA . LEU A 1 83 ? 8.640 6.511 5.967 1.00 90.75 83 LEU A CA 1
ATOM 662 C C . LEU A 1 83 ? 9.847 5.653 5.595 1.00 90.75 83 LEU A C 1
ATOM 664 O O . LEU A 1 83 ? 9.914 4.483 5.964 1.00 90.75 83 LEU A O 1
ATOM 668 N N . THR A 1 84 ? 10.809 6.227 4.880 1.00 84.62 84 THR A N 1
ATOM 669 C CA . THR A 1 84 ? 12.056 5.552 4.491 1.00 84.62 84 THR A CA 1
ATOM 670 C C . THR A 1 84 ? 13.245 6.484 4.711 1.00 84.62 84 THR A C 1
ATOM 672 O O . THR A 1 84 ? 13.084 7.669 4.992 1.00 84.62 84 THR A O 1
ATOM 675 N N . SER A 1 85 ? 14.469 5.980 4.542 1.00 79.50 85 SER A N 1
ATOM 676 C CA . SER A 1 85 ? 15.668 6.824 4.624 1.00 79.50 85 SER A CA 1
ATOM 677 C C . SER A 1 85 ? 15.874 7.756 3.423 1.00 79.50 85 SER A C 1
ATOM 679 O O . SER A 1 85 ? 16.707 8.655 3.502 1.00 79.50 85 SER A O 1
ATOM 681 N N . LYS A 1 86 ? 15.169 7.540 2.303 1.00 79.81 86 LYS A N 1
ATOM 682 C CA . LYS A 1 86 ? 15.365 8.309 1.059 1.00 79.81 86 LYS A CA 1
ATOM 683 C C . LYS A 1 86 ? 14.176 9.201 0.720 1.00 79.81 86 LYS A C 1
ATOM 685 O O . LYS A 1 86 ? 14.373 10.339 0.308 1.00 79.81 86 LYS A O 1
ATOM 690 N N . LYS A 1 87 ? 12.958 8.672 0.834 1.00 84.19 87 LYS A N 1
ATOM 691 C CA . LYS A 1 87 ? 11.721 9.365 0.459 1.00 84.19 87 LYS A CA 1
ATOM 692 C C . LYS A 1 87 ? 10.547 8.885 1.299 1.00 84.19 87 LYS A C 1
ATOM 694 O O . LYS A 1 87 ? 10.363 7.681 1.470 1.00 84.19 87 LYS A O 1
ATOM 699 N N . ASN A 1 88 ? 9.744 9.836 1.760 1.00 91.88 88 ASN A N 1
ATOM 700 C CA . ASN A 1 88 ? 8.493 9.566 2.454 1.00 91.88 88 ASN A CA 1
ATOM 701 C C . ASN A 1 88 ? 7.316 9.843 1.521 1.00 91.88 88 ASN A C 1
ATOM 703 O O . ASN A 1 88 ? 7.404 10.709 0.651 1.00 91.88 88 ASN A O 1
ATOM 707 N N . THR A 1 89 ? 6.220 9.121 1.718 1.00 94.25 89 THR A N 1
ATOM 708 C CA . THR A 1 89 ? 4.938 9.380 1.046 1.00 94.25 89 THR A CA 1
ATOM 709 C C . THR A 1 89 ? 3.840 9.482 2.090 1.00 94.25 89 THR A C 1
ATOM 711 O O . THR A 1 89 ? 3.893 8.796 3.114 1.00 94.25 89 THR A O 1
ATOM 714 N N . HIS A 1 90 ? 2.865 10.352 1.833 1.00 96.56 90 HIS A N 1
ATOM 715 C CA . HIS A 1 90 ? 1.746 10.624 2.727 1.00 96.56 90 HIS A CA 1
ATOM 716 C C . HIS A 1 90 ? 0.452 10.606 1.920 1.00 96.56 90 HIS A C 1
ATOM 718 O O . HIS A 1 90 ? 0.286 11.393 0.989 1.00 96.56 90 HIS A O 1
ATOM 724 N N . PHE A 1 91 ? -0.453 9.703 2.275 1.00 96.88 91 PHE A N 1
ATOM 725 C CA . PHE A 1 91 ? -1.782 9.581 1.694 1.00 96.88 91 PHE A CA 1
ATOM 726 C C . PHE A 1 91 ? -2.773 10.030 2.755 1.00 96.88 91 PHE A C 1
ATOM 728 O O . PHE A 1 91 ? -2.886 9.372 3.782 1.00 96.88 91 PHE A O 1
ATOM 735 N N . ASN A 1 92 ? -3.466 11.142 2.530 1.00 96.75 92 ASN A N 1
ATOM 736 C CA . ASN A 1 92 ? -4.380 11.703 3.523 1.00 96.75 92 ASN A CA 1
ATOM 737 C C . ASN A 1 92 ? -5.828 11.564 3.058 1.00 96.75 92 ASN A C 1
ATOM 739 O O . ASN A 1 92 ? -6.105 11.704 1.865 1.00 96.75 92 ASN A O 1
ATOM 743 N N . ASN A 1 93 ? -6.741 11.371 4.005 1.00 96.19 93 ASN A N 1
ATOM 744 C CA . ASN A 1 93 ? -8.191 11.369 3.794 1.00 96.19 93 ASN A CA 1
ATOM 745 C C . ASN A 1 93 ? -8.686 10.387 2.718 1.00 96.19 93 ASN A C 1
ATOM 747 O O . ASN A 1 93 ? -9.687 10.649 2.044 1.00 96.19 93 ASN A O 1
ATOM 751 N N . TRP A 1 94 ? -8.007 9.256 2.535 1.00 97.00 94 TRP A N 1
ATOM 752 C CA . TRP A 1 94 ? -8.453 8.238 1.586 1.00 97.00 94 TRP A CA 1
ATOM 753 C C . TRP A 1 94 ? -9.520 7.340 2.219 1.00 97.00 94 TRP A C 1
ATOM 755 O O . TRP A 1 94 ? -9.594 7.185 3.438 1.00 97.00 94 TRP A O 1
ATOM 765 N N . LYS A 1 95 ? -10.373 6.741 1.386 1.00 96.19 95 LYS A N 1
ATOM 766 C CA . LYS A 1 95 ? -11.461 5.861 1.830 1.00 96.19 95 LYS A CA 1
ATOM 767 C C . LYS A 1 95 ? -11.283 4.468 1.253 1.00 96.19 95 LYS A C 1
ATOM 769 O O . LYS A 1 95 ? -10.815 4.310 0.126 1.00 96.19 95 LYS A O 1
ATOM 774 N N . LEU A 1 96 ? -11.684 3.456 2.020 1.00 95.88 96 LEU A N 1
ATOM 775 C CA . LEU A 1 96 ? -11.732 2.090 1.510 1.00 95.88 96 LEU A CA 1
ATOM 776 C C . LEU A 1 96 ? -12.619 2.017 0.263 1.00 95.88 96 LEU A C 1
ATOM 778 O O . LEU A 1 96 ? -13.675 2.647 0.188 1.00 95.88 96 LEU A O 1
ATOM 782 N N . ASN A 1 97 ? -12.188 1.207 -0.698 1.00 95.88 97 ASN A N 1
ATOM 783 C CA . ASN A 1 97 ? -12.839 0.978 -1.983 1.00 95.88 97 ASN A CA 1
ATOM 784 C C . ASN A 1 97 ? -12.957 2.227 -2.873 1.00 95.88 97 ASN A C 1
ATOM 786 O O . ASN A 1 97 ? -13.731 2.220 -3.829 1.00 95.88 97 ASN A O 1
ATOM 790 N N . GLN A 1 98 ? -12.194 3.288 -2.589 1.00 96.75 98 GLN A N 1
ATOM 791 C CA . GLN A 1 98 ? -12.131 4.488 -3.420 1.00 96.75 98 GLN A CA 1
ATOM 792 C C . GLN A 1 98 ? -10.712 4.697 -3.938 1.00 96.75 98 GLN A C 1
ATOM 794 O O . GLN A 1 98 ? -9.744 4.667 -3.178 1.00 96.75 98 GLN A O 1
ATOM 799 N N . THR A 1 99 ? -10.600 4.910 -5.247 1.00 97.56 99 THR A N 1
ATOM 800 C CA . THR A 1 99 ? -9.329 5.246 -5.884 1.00 97.56 99 THR A CA 1
ATOM 801 C C . THR A 1 99 ? -9.013 6.720 -5.669 1.00 97.56 99 THR A C 1
ATOM 803 O O . THR A 1 99 ? -9.872 7.577 -5.880 1.00 97.56 99 THR A O 1
ATOM 806 N N . PHE A 1 100 ? -7.773 7.020 -5.306 1.00 97.81 100 PHE A N 1
ATOM 807 C CA . PHE A 1 100 ? -7.249 8.380 -5.214 1.00 97.81 100 PHE A CA 1
ATOM 808 C C . PHE A 1 100 ? -5.897 8.476 -5.921 1.00 97.81 100 PHE A C 1
ATOM 810 O O . PHE A 1 100 ? -5.261 7.464 -6.209 1.00 97.81 100 PHE A O 1
ATOM 817 N N . GLU A 1 101 ? -5.464 9.695 -6.226 1.00 97.81 101 GLU A N 1
ATOM 818 C CA . GLU A 1 101 ? -4.183 9.941 -6.884 1.00 97.81 101 GLU A CA 1
ATOM 819 C C . GLU A 1 101 ? -3.166 10.444 -5.866 1.00 97.81 101 GLU A C 1
ATOM 821 O O . GLU A 1 101 ? -3.432 11.394 -5.127 1.00 97.81 101 GLU A O 1
ATOM 826 N N . ALA A 1 102 ? -1.999 9.810 -5.815 1.00 97.00 102 ALA A N 1
ATOM 827 C CA . ALA A 1 102 ? -0.903 10.254 -4.968 1.00 97.00 102 ALA A CA 1
ATOM 828 C C . ALA A 1 102 ? 0.449 9.824 -5.535 1.00 97.00 102 ALA A C 1
ATOM 830 O O . ALA A 1 102 ? 0.550 8.950 -6.397 1.00 97.00 102 ALA A O 1
ATOM 831 N N . GLU A 1 103 ? 1.503 10.463 -5.039 1.00 94.69 103 GLU A N 1
ATOM 832 C CA . GLU A 1 103 ? 2.865 10.124 -5.418 1.00 94.69 103 GLU A CA 1
ATOM 833 C C . GLU A 1 103 ? 3.324 8.837 -4.710 1.00 94.69 103 GLU A C 1
ATOM 835 O O . GLU A 1 103 ? 3.232 8.720 -3.487 1.00 94.69 103 GLU A O 1
ATOM 840 N N . GLY A 1 104 ? 3.836 7.872 -5.474 1.00 89.81 104 GLY A N 1
ATOM 841 C CA . GLY A 1 104 ? 4.400 6.626 -4.962 1.00 89.81 104 GLY A CA 1
ATOM 842 C C . GLY A 1 104 ? 5.847 6.775 -4.476 1.00 89.81 104 GLY A C 1
ATOM 843 O O . GLY A 1 104 ? 6.497 7.811 -4.636 1.00 89.81 104 GLY A O 1
ATOM 844 N N . LEU A 1 105 ? 6.407 5.702 -3.904 1.00 86.06 105 LEU A N 1
ATOM 845 C CA . LEU A 1 105 ? 7.807 5.682 -3.441 1.00 86.06 105 LEU A CA 1
ATOM 846 C C . LEU A 1 105 ? 8.839 5.804 -4.583 1.00 86.06 105 LEU A C 1
ATOM 848 O O . LEU A 1 105 ? 10.003 6.102 -4.321 1.00 86.06 105 LEU A O 1
ATOM 852 N N . ASP A 1 106 ? 8.432 5.603 -5.841 1.00 82.75 106 ASP A N 1
ATOM 853 C CA . ASP A 1 106 ? 9.229 5.894 -7.044 1.00 82.75 106 ASP A CA 1
ATOM 854 C C . ASP A 1 106 ? 9.208 7.371 -7.462 1.00 82.75 106 ASP A C 1
ATOM 856 O O . ASP A 1 106 ? 9.923 7.743 -8.392 1.00 82.75 106 ASP A O 1
ATOM 860 N N . GLY A 1 107 ? 8.412 8.216 -6.804 1.00 87.94 107 GLY A N 1
ATOM 861 C CA . GLY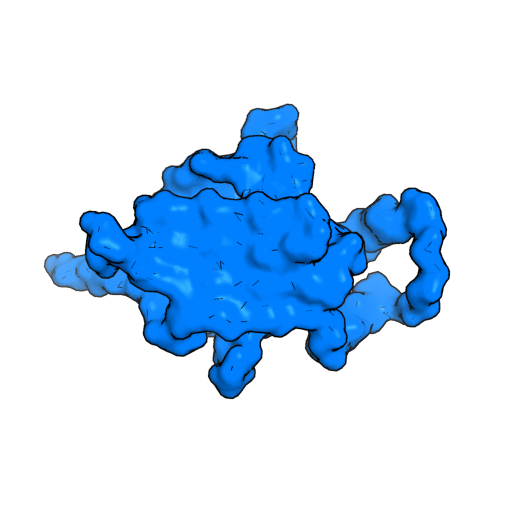 A 1 107 ? 8.226 9.610 -7.201 1.00 87.94 107 GLY A CA 1
ATOM 862 C C . GLY A 1 107 ? 7.375 9.795 -8.457 1.00 87.94 107 GLY A C 1
ATOM 863 O O . GLY A 1 107 ? 7.412 10.867 -9.056 1.00 87.94 107 GLY A O 1
ATOM 864 N N . LYS A 1 108 ? 6.643 8.765 -8.892 1.00 91.31 108 LYS A N 1
ATOM 865 C CA . LYS A 1 108 ? 5.640 8.873 -9.958 1.00 91.31 108 LYS A CA 1
ATOM 866 C C . LYS A 1 108 ? 4.252 9.035 -9.355 1.00 91.31 108 LYS A C 1
ATOM 868 O O . LYS A 1 108 ? 4.053 8.737 -8.182 1.00 91.31 108 LYS A O 1
ATOM 873 N N . MET A 1 109 ? 3.301 9.522 -10.149 1.00 95.88 109 MET A N 1
ATOM 874 C CA . MET A 1 109 ? 1.896 9.591 -9.743 1.00 95.88 109 MET A CA 1
ATOM 875 C C . MET A 1 109 ? 1.210 8.254 -10.007 1.00 95.88 109 MET A C 1
ATOM 877 O O . MET A 1 109 ? 1.339 7.688 -11.095 1.00 95.88 109 MET A O 1
ATOM 881 N N . HIS A 1 110 ? 0.472 7.770 -9.012 1.00 96.19 110 HIS A N 1
ATOM 882 C CA . HIS A 1 110 ? -0.264 6.512 -9.059 1.00 96.19 110 HIS A CA 1
ATOM 883 C C . HIS A 1 110 ? -1.737 6.754 -8.766 1.00 96.19 110 HIS A C 1
ATOM 885 O O . HIS A 1 110 ? -2.086 7.604 -7.946 1.00 96.19 110 HIS A O 1
ATOM 891 N N . LYS A 1 111 ? -2.590 5.938 -9.381 1.00 97.25 111 LYS A N 1
ATOM 892 C CA . LYS A 1 111 ? -3.942 5.671 -8.894 1.00 97.25 111 LYS A CA 1
ATOM 893 C C . LYS A 1 111 ? -3.852 4.578 -7.840 1.00 97.25 111 LYS A C 1
ATOM 895 O O . LYS A 1 111 ? -3.465 3.452 -8.152 1.00 97.25 111 LYS A O 1
ATOM 900 N N . ILE A 1 112 ? -4.196 4.918 -6.606 1.00 97.25 112 ILE A N 1
ATOM 901 C CA . ILE A 1 112 ? -4.062 4.051 -5.439 1.00 97.25 112 ILE A CA 1
ATOM 902 C C . ILE A 1 112 ? -5.446 3.686 -4.923 1.00 97.25 112 ILE A C 1
ATOM 904 O O . ILE A 1 112 ? -6.315 4.546 -4.806 1.00 97.25 112 ILE A O 1
ATOM 908 N N . THR A 1 113 ? -5.663 2.408 -4.622 1.00 97.44 113 THR A N 1
ATOM 909 C CA . THR A 1 113 ? -6.911 1.921 -4.016 1.00 97.44 113 THR A CA 1
ATOM 910 C C . THR A 1 113 ? -6.595 0.986 -2.862 1.00 97.44 113 THR A C 1
ATOM 912 O O . THR A 1 113 ? -5.798 0.061 -3.022 1.00 97.44 113 THR A O 1
ATOM 915 N N . PHE A 1 114 ? -7.248 1.206 -1.720 1.00 97.19 114 PHE A N 1
ATOM 916 C CA . PHE A 1 114 ? -7.226 0.271 -0.599 1.00 97.19 114 PHE A CA 1
ATOM 917 C C . PHE A 1 114 ? -8.555 -0.470 -0.505 1.00 97.19 114 PHE A C 1
ATOM 919 O O . PHE A 1 114 ? -9.616 0.154 -0.524 1.00 97.19 114 PHE A O 1
ATOM 926 N N . ASN A 1 115 ? -8.509 -1.790 -0.362 1.00 95.94 115 ASN A N 1
ATOM 927 C CA . ASN A 1 115 ? -9.680 -2.635 -0.135 1.00 95.94 115 ASN A CA 1
ATOM 928 C C . ASN A 1 115 ? -9.420 -3.517 1.085 1.00 95.94 115 ASN A C 1
ATOM 930 O O . ASN A 1 115 ? -8.299 -3.975 1.274 1.00 95.94 115 ASN A O 1
ATOM 934 N N . PHE A 1 116 ? -10.440 -3.786 1.892 1.00 95.88 116 PHE A N 1
ATOM 935 C CA . PHE A 1 116 ? -10.332 -4.749 2.985 1.00 95.88 116 PHE A CA 1
ATOM 936 C C . PHE A 1 116 ? -11.240 -5.940 2.698 1.00 95.88 116 PHE A C 1
ATOM 938 O O . PHE A 1 116 ? -12.409 -5.757 2.355 1.00 95.88 116 PHE A O 1
ATOM 945 N N . ASP A 1 117 ? -10.672 -7.136 2.793 1.00 93.62 117 ASP A N 1
ATOM 946 C CA . ASP A 1 117 ? -11.365 -8.409 2.635 1.00 93.62 117 ASP A CA 1
ATOM 947 C C . ASP A 1 117 ? -11.605 -8.990 4.030 1.00 93.62 117 ASP A C 1
ATOM 949 O O . ASP A 1 117 ? -10.654 -9.366 4.714 1.00 93.62 117 ASP A O 1
ATOM 953 N N . ASP A 1 118 ? -12.859 -8.997 4.479 1.00 91.38 118 ASP A N 1
ATOM 954 C CA . ASP A 1 118 ? -13.238 -9.460 5.817 1.00 91.38 118 ASP A CA 1
ATOM 955 C C . ASP A 1 118 ? -13.174 -10.986 5.950 1.00 91.38 118 ASP A C 1
ATOM 957 O O . ASP A 1 118 ? -12.903 -11.497 7.036 1.00 91.38 118 ASP A O 1
ATOM 961 N N . ALA A 1 119 ? -13.361 -11.712 4.847 1.00 90.94 119 ALA A N 1
ATOM 962 C CA . ALA A 1 119 ? -13.307 -13.166 4.814 1.00 90.94 119 ALA A CA 1
ATOM 963 C C . ALA A 1 119 ? -11.876 -13.693 4.975 1.00 90.94 119 ALA A C 1
ATOM 965 O O . ALA A 1 119 ? -11.673 -14.732 5.605 1.00 90.94 119 ALA A O 1
ATOM 966 N N . THR A 1 120 ? -10.891 -12.989 4.411 1.00 91.00 120 THR A N 1
ATOM 967 C CA . THR A 1 120 ? -9.468 -13.355 4.520 1.00 91.00 120 THR A CA 1
ATOM 968 C C . THR A 1 120 ? -8.686 -12.463 5.477 1.00 91.00 120 THR A C 1
ATOM 970 O O . THR A 1 120 ? -7.478 -12.643 5.616 1.00 91.00 120 THR A O 1
ATOM 973 N N . ASP A 1 121 ? -9.348 -11.493 6.112 1.00 93.19 121 ASP A N 1
ATOM 974 C CA . ASP A 1 121 ? -8.748 -10.553 7.060 1.00 93.19 121 ASP A CA 1
ATOM 975 C C . ASP A 1 121 ? -7.510 -9.837 6.481 1.00 93.19 121 ASP A C 1
ATOM 977 O O . ASP A 1 121 ? -6.460 -9.694 7.109 1.00 93.19 121 ASP A O 1
ATOM 981 N N . THR A 1 122 ? -7.627 -9.422 5.216 1.00 94.06 122 THR A N 1
ATOM 982 C CA . THR A 1 122 ? -6.506 -8.929 4.406 1.00 94.06 122 THR A CA 1
ATOM 983 C C . THR A 1 122 ? -6.756 -7.508 3.917 1.00 94.06 122 THR A C 1
ATOM 985 O O . THR A 1 122 ? -7.761 -7.228 3.256 1.00 94.06 122 THR A O 1
ATOM 988 N N . LEU A 1 123 ? -5.798 -6.614 4.165 1.00 95.62 123 LEU A N 1
ATOM 989 C CA . LEU A 1 123 ? -5.767 -5.280 3.567 1.00 95.62 123 LEU A CA 1
ATOM 990 C C . LEU A 1 123 ? -5.040 -5.335 2.220 1.00 95.62 123 LEU A C 1
ATOM 992 O O . LEU A 1 123 ? -3.876 -5.716 2.147 1.00 95.62 123 LEU A O 1
ATOM 996 N N . LYS 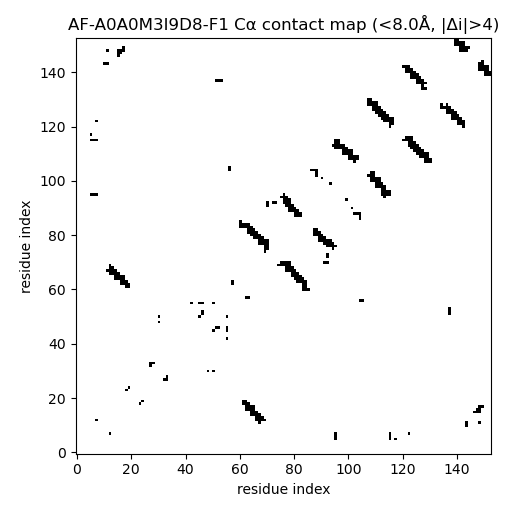A 1 124 ? -5.721 -4.932 1.151 1.00 95.06 124 LYS A N 1
ATOM 997 C CA . LYS A 1 124 ? -5.203 -4.882 -0.218 1.00 95.06 124 LYS A CA 1
ATOM 998 C C . LYS A 1 124 ? -4.848 -3.442 -0.568 1.00 95.06 124 LYS A C 1
ATOM 1000 O O . LYS A 1 124 ? -5.677 -2.556 -0.383 1.00 95.06 124 LYS A O 1
ATOM 1005 N N . GLU A 1 125 ? -3.654 -3.210 -1.095 1.00 94.62 125 GLU A N 1
ATOM 1006 C CA . GLU A 1 125 ? -3.175 -1.913 -1.592 1.00 94.62 125 GLU A CA 1
ATOM 1007 C C . GLU A 1 125 ? -2.813 -2.073 -3.070 1.00 94.62 125 GLU A C 1
ATOM 1009 O O . GLU A 1 125 ? -1.893 -2.813 -3.397 1.00 94.62 125 GLU A O 1
ATOM 1014 N N . THR A 1 126 ? -3.529 -1.403 -3.972 1.00 94.69 126 THR A N 1
ATOM 1015 C CA . THR A 1 126 ? -3.265 -1.467 -5.419 1.00 94.69 126 THR A CA 1
ATOM 1016 C C . THR A 1 126 ? -2.744 -0.137 -5.924 1.00 94.69 126 THR A C 1
ATOM 1018 O O . THR A 1 126 ? -3.331 0.896 -5.612 1.00 94.69 126 THR A O 1
ATOM 1021 N N . HIS A 1 127 ? -1.675 -0.169 -6.716 1.00 94.31 127 HIS A N 1
ATOM 1022 C CA . HIS A 1 127 ? -1.061 0.989 -7.367 1.00 94.31 127 HIS A CA 1
ATOM 1023 C C . HIS A 1 127 ? -1.071 0.790 -8.877 1.00 94.31 127 HIS A C 1
ATOM 1025 O O . HIS A 1 127 ? -0.625 -0.249 -9.348 1.00 94.31 127 HIS A O 1
ATOM 1031 N N . VAL A 1 128 ? -1.547 1.779 -9.628 1.00 94.19 128 VAL A N 1
ATOM 1032 C CA . VAL A 1 128 ? -1.436 1.826 -11.095 1.00 94.19 128 VAL A CA 1
ATOM 1033 C C . VAL A 1 128 ? -0.727 3.120 -11.466 1.00 94.19 128 VAL A C 1
ATOM 1035 O O . VAL A 1 128 ? -1.241 4.201 -11.152 1.00 94.19 128 VAL A O 1
ATOM 1038 N N . ARG A 1 129 ? 0.428 3.047 -12.131 1.00 92.94 129 ARG A N 1
ATOM 1039 C CA . ARG A 1 129 ? 1.133 4.249 -12.586 1.00 92.94 129 ARG A CA 1
ATOM 1040 C C . ARG A 1 129 ? 0.310 5.005 -13.610 1.00 92.94 129 ARG A C 1
ATOM 1042 O O . ARG A 1 129 ? -0.280 4.437 -14.523 1.00 92.94 129 ARG A O 1
ATOM 1049 N N . MET A 1 130 ? 0.295 6.323 -13.469 1.00 94.50 130 MET A N 1
ATOM 1050 C CA . MET A 1 130 ? -0.420 7.191 -14.399 1.00 94.50 130 MET A CA 1
ATOM 1051 C C . MET A 1 130 ? 0.402 7.519 -15.649 1.00 94.50 130 MET A C 1
ATOM 1053 O O . MET A 1 130 ? -0.177 7.921 -16.655 1.00 94.50 130 MET A O 1
ATOM 1057 N N . ASP A 1 131 ? 1.730 7.372 -15.594 1.00 91.94 131 ASP A N 1
ATOM 1058 C CA . ASP A 1 131 ? 2.631 7.653 -16.717 1.00 91.94 131 ASP A CA 1
ATOM 1059 C C . ASP A 1 131 ? 2.868 6.450 -17.645 1.00 91.94 131 ASP A C 1
ATOM 1061 O O . ASP A 1 131 ? 3.459 6.624 -18.711 1.00 91.94 131 ASP A O 1
ATOM 1065 N N . ASP A 1 132 ? 2.359 5.266 -17.292 1.00 87.75 132 ASP A N 1
ATOM 1066 C CA . ASP A 1 132 ? 2.366 4.074 -18.141 1.00 87.75 132 ASP A CA 1
ATOM 1067 C C . ASP A 1 132 ? 0.927 3.593 -18.412 1.00 87.75 132 ASP A C 1
ATOM 1069 O O . ASP A 1 132 ? 0.318 2.928 -17.574 1.00 87.75 132 ASP A O 1
ATOM 1073 N N . PRO A 1 133 ? 0.365 3.887 -19.600 1.00 85.88 133 PRO A N 1
ATOM 1074 C CA . PRO A 1 133 ? -0.977 3.446 -19.978 1.00 85.88 133 PRO A CA 1
ATOM 1075 C C . PRO A 1 133 ? -1.159 1.923 -20.039 1.00 85.88 133 PRO A C 1
ATOM 1077 O O . PRO A 1 133 ? -2.297 1.458 -20.098 1.00 85.88 133 PRO A O 1
ATOM 1080 N N . ASN A 1 134 ? -0.068 1.151 -20.081 1.00 88.31 134 ASN A N 1
ATOM 1081 C CA . ASN A 1 134 ? -0.099 -0.310 -20.121 1.00 88.31 134 ASN A CA 1
ATOM 1082 C C . ASN A 1 134 ? 0.125 -0.947 -18.745 1.00 88.31 134 ASN A C 1
ATOM 1084 O O . ASN A 1 134 ? 0.134 -2.181 -18.653 1.00 88.31 134 ASN A O 1
ATOM 1088 N N . ASP A 1 135 ? 0.306 -0.142 -17.695 1.00 85.25 135 ASP A N 1
ATOM 1089 C CA . ASP A 1 135 ? 0.444 -0.650 -16.340 1.00 85.25 135 ASP A CA 1
ATOM 1090 C C . ASP A 1 135 ? -0.854 -1.360 -15.929 1.00 85.25 135 ASP A C 1
ATOM 1092 O O . ASP A 1 135 ? -1.943 -0.783 -15.898 1.00 85.25 135 ASP A O 1
ATOM 1096 N N . LYS A 1 136 ? -0.735 -2.658 -15.644 1.00 86.62 136 LYS A N 1
ATOM 1097 C CA . LYS A 1 136 ? -1.860 -3.504 -15.226 1.00 86.62 136 LYS A CA 1
ATOM 1098 C C . LYS A 1 136 ? -2.209 -3.324 -13.751 1.00 86.62 136 LYS A C 1
ATOM 1100 O O . LYS A 1 136 ? -3.186 -3.913 -13.290 1.00 86.62 136 LYS A O 1
ATOM 1105 N N . GLY A 1 137 ? -1.431 -2.521 -13.036 1.00 86.00 137 GLY A N 1
ATOM 1106 C CA . GLY A 1 137 ? -1.528 -2.349 -11.608 1.00 86.00 137 GLY A CA 1
ATOM 1107 C C . GLY A 1 137 ? -0.774 -3.424 -10.847 1.00 86.00 137 GLY A C 1
ATOM 1108 O O . GLY A 1 137 ? -0.679 -4.586 -11.250 1.00 86.00 137 GLY A O 1
ATOM 1109 N N . GLU A 1 138 ? -0.262 -3.015 -9.700 1.00 86.12 138 GLU A N 1
ATOM 1110 C CA . GLU A 1 138 ? 0.462 -3.862 -8.774 1.00 86.12 138 GLU A CA 1
ATOM 1111 C C . GLU A 1 138 ? -0.262 -3.834 -7.427 1.00 86.12 138 GLU A C 1
ATOM 1113 O O . GLU A 1 138 ? -0.479 -2.771 -6.843 1.00 86.12 138 GLU A O 1
ATOM 1118 N N . THR A 1 139 ? -0.679 -5.013 -6.960 1.00 90.12 139 THR A N 1
ATOM 1119 C CA . THR A 1 139 ? -1.436 -5.186 -5.714 1.00 90.12 139 THR A CA 1
ATOM 1120 C C . THR A 1 139 ? -0.575 -5.850 -4.647 1.00 90.12 139 THR A C 1
ATOM 1122 O O . THR A 1 139 ? 0.097 -6.850 -4.911 1.00 90.12 139 THR A O 1
ATOM 1125 N N . TYR A 1 140 ? -0.638 -5.307 -3.437 1.00 87.19 140 TYR A N 1
ATOM 1126 C CA . TYR A 1 140 ? -0.016 -5.823 -2.222 1.00 87.19 140 TYR A CA 1
ATOM 1127 C C . TYR A 1 140 ? -1.097 -6.269 -1.256 1.00 87.19 140 TYR A C 1
ATOM 1129 O O . TYR A 1 140 ? -2.160 -5.650 -1.181 1.00 87.19 140 TYR A O 1
ATOM 1137 N N . TYR A 1 141 ? -0.794 -7.307 -0.493 1.00 88.69 141 TYR A N 1
ATOM 1138 C CA . TYR A 1 141 ? -1.695 -7.880 0.490 1.00 88.69 141 TYR A CA 1
ATOM 1139 C C . TYR A 1 141 ? -1.014 -7.823 1.845 1.00 88.69 141 TYR A C 1
ATOM 1141 O O . TYR A 1 141 ? 0.147 -8.208 1.968 1.00 88.69 141 TYR A O 1
ATOM 1149 N N . TYR A 1 142 ? -1.731 -7.347 2.853 1.00 89.94 142 TYR A N 1
ATOM 1150 C CA . TYR A 1 142 ? -1.224 -7.260 4.209 1.00 89.94 142 TYR A CA 1
ATOM 1151 C C . TYR A 1 142 ? -2.124 -7.993 5.190 1.00 89.94 142 TYR A C 1
ATOM 1153 O O . TYR A 1 142 ? -3.347 -7.832 5.158 1.00 89.94 142 TYR A O 1
ATOM 1161 N N . THR A 1 143 ? -1.497 -8.725 6.100 1.00 91.56 143 THR A N 1
ATOM 1162 C CA . THR A 1 143 ? -2.119 -9.310 7.291 1.00 91.56 143 THR A CA 1
ATOM 1163 C C . THR A 1 143 ? -1.399 -8.808 8.541 1.00 91.56 143 THR A C 1
ATOM 1165 O O . THR A 1 143 ? -0.297 -8.260 8.458 1.00 91.56 143 THR A O 1
ATOM 1168 N N . ILE A 1 144 ? -2.040 -8.958 9.701 1.00 90.06 144 ILE A N 1
ATOM 1169 C CA . ILE A 1 144 ? -1.428 -8.676 11.002 1.00 90.06 144 ILE A CA 1
ATOM 1170 C C . ILE A 1 144 ? -1.226 -9.998 11.736 1.00 90.06 144 ILE A C 1
ATOM 1172 O O . ILE A 1 144 ? -2.198 -10.719 11.970 1.00 90.06 144 ILE A O 1
ATOM 1176 N N . GLU A 1 145 ? 0.010 -10.282 12.134 1.00 87.50 145 GLU A N 1
ATOM 1177 C CA . GLU A 1 145 ? 0.354 -11.400 13.015 1.00 87.50 145 GLU A CA 1
ATOM 1178 C C . GLU A 1 145 ? 1.047 -10.856 14.268 1.00 87.50 145 GLU A C 1
ATOM 1180 O O . GLU A 1 145 ? 2.143 -10.300 14.205 1.00 87.50 145 GLU A O 1
ATOM 1185 N N . GLY A 1 146 ? 0.379 -10.968 15.420 1.00 87.62 146 GLY A N 1
ATOM 1186 C CA . GLY A 1 146 ? 0.823 -10.296 16.642 1.00 87.62 146 GLY A CA 1
ATOM 1187 C C . GLY A 1 146 ? 0.847 -8.776 16.456 1.00 87.62 146 GLY A C 1
ATOM 1188 O O . GLY A 1 146 ? -0.187 -8.182 16.154 1.00 87.62 146 GLY A O 1
ATOM 1189 N N . ASP A 1 147 ? 2.030 -8.181 16.606 1.00 85.06 147 ASP A N 1
ATOM 1190 C CA . ASP A 1 147 ? 2.270 -6.742 16.431 1.00 85.06 147 ASP A CA 1
ATOM 1191 C C . ASP A 1 147 ? 2.938 -6.409 15.076 1.00 85.06 147 ASP A C 1
ATOM 1193 O O . ASP A 1 147 ? 3.349 -5.269 14.838 1.00 85.06 147 ASP A O 1
ATOM 1197 N N . GLU A 1 148 ? 3.067 -7.389 14.174 1.00 84.69 148 GLU A N 1
ATOM 1198 C CA . GLU A 1 148 ? 3.737 -7.228 12.881 1.00 84.69 148 GLU A CA 1
ATOM 1199 C C . GLU A 1 148 ? 2.748 -7.108 11.716 1.00 84.69 148 GLU A C 1
ATOM 1201 O O . GLU A 1 148 ? 1.756 -7.833 11.628 1.00 84.69 148 GLU A O 1
ATOM 1206 N N . LEU A 1 149 ? 3.065 -6.213 10.774 1.00 86.94 149 LEU A N 1
ATOM 1207 C CA . LEU A 1 149 ? 2.410 -6.142 9.469 1.00 86.94 149 LEU A CA 1
ATOM 1208 C C . LEU A 1 149 ? 3.178 -7.022 8.490 1.00 86.94 149 LEU A C 1
ATOM 1210 O O . LEU A 1 149 ? 4.317 -6.712 8.136 1.00 86.94 149 LEU A O 1
ATOM 1214 N N . LEU A 1 150 ? 2.548 -8.091 8.024 1.00 84.19 150 LEU A N 1
ATOM 1215 C CA . LEU A 1 150 ? 3.152 -9.009 7.071 1.00 84.19 150 LEU A CA 1
ATOM 1216 C C . LEU A 1 150 ? 2.685 -8.687 5.661 1.00 84.19 150 LEU A C 1
ATOM 1218 O O . LEU A 1 150 ? 1.493 -8.538 5.408 1.00 84.19 150 LEU A O 1
ATOM 1222 N N . LEU A 1 151 ? 3.636 -8.602 4.733 1.00 79.62 151 LEU A N 1
ATOM 1223 C CA . LEU A 1 151 ? 3.340 -8.573 3.307 1.00 79.62 151 LEU A CA 1
ATOM 1224 C C . LEU A 1 151 ? 3.157 -10.016 2.822 1.00 79.62 151 LEU A C 1
ATOM 1226 O O . LEU A 1 151 ? 4.115 -10.789 2.803 1.00 79.62 151 LEU A O 1
ATOM 1230 N N . VAL A 1 152 ? 1.942 -10.360 2.408 1.00 78.31 152 VAL A N 1
ATOM 1231 C CA . VAL A 1 152 ? 1.579 -11.697 1.926 1.00 78.31 152 VAL A CA 1
ATOM 1232 C C . VAL A 1 152 ? 1.346 -11.701 0.411 1.00 78.31 152 VAL A C 1
ATOM 1234 O O . VAL A 1 152 ? 1.285 -10.648 -0.231 1.00 78.31 152 VAL A O 1
ATOM 1237 N N . ARG A 1 153 ? 1.317 -12.901 -0.181 1.00 65.12 153 ARG A N 1
ATOM 1238 C CA . ARG A 1 153 ? 1.176 -13.100 -1.631 1.00 65.12 153 ARG A CA 1
ATOM 1239 C C . ARG A 1 153 ? -0.267 -12.979 -2.105 1.00 65.12 153 ARG A C 1
ATOM 1241 O O . ARG A 1 153 ? -1.144 -13.551 -1.428 1.00 65.12 153 ARG A O 1
#

Foldseek 3Di:
DPPPQDDQDCLLAAKAKAACDVLVVVVVVVLHDDDDDDDPCPLVVCVVSVNFNVNSVCVVFRIWMKHKHQAPVDNQFIWIWIDTPPDIWIDHRHHAPDWDWGQDPVRFIWTWHWHADPVVRKIKIWTAGPVDPPGPIDIWIWHDDPNHIDTDD

Radius of gyration: 16.04 Å; Cα contacts (8 Å, |Δi|>4): 255; chains: 1; bounding box: 57×34×37 Å

Solvent-accessible surface area (backbone atoms only — not comparable to full-atom values): 9128 Å² total; per-residue (Å²): 129,85,77,78,78,82,68,85,58,68,87,68,49,43,76,30,76,46,49,82,39,73,67,48,53,45,54,48,44,76,67,43,92,78,79,97,67,96,50,97,57,51,64,61,49,40,48,75,61,68,47,54,68,67,60,52,52,52,71,76,38,86,38,38,36,40,34,33,39,71,22,93,89,40,86,82,19,28,29,38,34,44,42,44,95,87,59,69,39,78,49,71,68,43,36,74,78,40,76,47,78,46,61,45,95,85,72,44,52,21,45,35,34,37,40,74,40,80,92,75,59,29,45,34,44,33,39,25,52,69,91,40,91,80,54,84,52,52,76,45,33,32,39,72,59,91,88,41,66,42,81,50,134

Mean predicted aligned error: 7.44 Å

pLDDT: mean 82.22, std 15.2, range [39.06, 97.81]

Secondary structure (DSSP, 8-state):
---------GGGSEEEEEE--HHHHHHHHHT--------TTHHHHHHHTT--HHHHHHHTSSEEEEEEEE-SS-TTSEEEEEEESS--EEEEEE-TT-EEEEE-TTSSEEEEEEEEETTTTEEEEEEEESS-TT---EEEEEEEETTEEEEE-

Organism: Ascaris lumbricoides (NCBI:txid6252)

Sequence (153 aa):
MASTNVRIPEKFLGTFKLDRSENFDEFLASKGTFKLDRSENFDEFLASKGVNWFVRKMIGFASVTKIFAVSKSDPDSYDMSNLTSKKNTHFNNWKLNQTFEAEGLDGKMHKITFNFDDATDTLKETHVRMDDPNDKGETYYYTIEGDELLLVR